Protein AF-A0A4P0Y3G9-F1 (afdb_monomer_lite)

Structure (mmCIF, N/CA/C/O backbone):
data_AF-A0A4P0Y3G9-F1
#
_entry.id   AF-A0A4P0Y3G9-F1
#
loop_
_atom_site.group_PDB
_atom_site.id
_atom_site.type_symbol
_atom_site.label_atom_id
_atom_site.label_alt_id
_atom_site.label_comp_id
_atom_site.label_asym_id
_atom_site.label_entity_id
_atom_site.label_seq_id
_atom_site.pdbx_PDB_ins_code
_atom_site.Cartn_x
_atom_site.Cartn_y
_atom_site.Cartn_z
_atom_site.occupancy
_atom_site.B_iso_or_equiv
_atom_site.auth_seq_id
_atom_site.auth_comp_id
_atom_site.auth_asym_id
_atom_site.auth_atom_id
_atom_site.pdbx_PDB_model_num
ATOM 1 N N . MET A 1 1 ? 17.362 -3.075 5.536 1.00 56.62 1 MET A N 1
ATOM 2 C CA . MET A 1 1 ? 17.631 -1.883 4.692 1.00 56.62 1 MET A CA 1
ATOM 3 C C . MET A 1 1 ? 18.344 -2.329 3.419 1.00 56.62 1 MET A C 1
ATOM 5 O O . MET A 1 1 ? 19.100 -3.281 3.488 1.00 56.62 1 MET A O 1
ATOM 9 N N . GLY A 1 2 ? 18.073 -1.721 2.262 1.00 65.56 2 GLY A N 1
ATOM 10 C CA . GLY A 1 2 ? 18.759 -2.038 0.994 1.00 65.56 2 GLY A CA 1
ATOM 11 C C . GLY A 1 2 ? 19.200 -0.749 0.300 1.00 65.56 2 GLY A C 1
ATOM 12 O O . GLY A 1 2 ? 18.741 0.311 0.727 1.00 65.56 2 GLY A O 1
ATOM 13 N N . PRO A 1 3 ? 20.057 -0.823 -0.731 1.00 71.56 3 PRO A N 1
ATOM 14 C CA . PRO A 1 3 ? 20.704 0.350 -1.312 1.00 71.56 3 PRO A CA 1
ATOM 15 C C . PRO A 1 3 ? 19.695 1.358 -1.874 1.00 71.56 3 PRO A C 1
ATOM 17 O O . PRO A 1 3 ? 18.554 1.007 -2.214 1.00 71.56 3 PRO A O 1
ATOM 20 N N . LEU A 1 4 ? 20.119 2.619 -1.976 1.00 66.94 4 LEU A N 1
ATOM 21 C CA . LEU A 1 4 ? 19.341 3.664 -2.638 1.00 66.94 4 LEU A CA 1
ATOM 22 C C . LEU A 1 4 ? 19.004 3.206 -4.071 1.00 66.94 4 LEU A C 1
ATOM 24 O O . LEU A 1 4 ? 19.840 2.597 -4.733 1.00 66.94 4 LEU A O 1
ATOM 28 N N . ARG A 1 5 ? 17.768 3.446 -4.532 1.00 74.25 5 ARG A N 1
ATOM 29 C CA . ARG A 1 5 ? 17.209 2.928 -5.807 1.00 74.25 5 ARG A CA 1
ATOM 30 C C . ARG A 1 5 ? 17.041 1.405 -5.924 1.00 74.25 5 ARG A C 1
ATOM 32 O O . ARG A 1 5 ? 16.777 0.913 -7.012 1.00 74.25 5 ARG A O 1
ATOM 39 N N . SER A 1 6 ? 17.038 0.654 -4.823 1.00 83.81 6 SER A N 1
ATOM 40 C CA . SER A 1 6 ? 16.678 -0.782 -4.847 1.00 83.81 6 SER A CA 1
ATOM 41 C C . SER A 1 6 ? 15.202 -1.092 -5.178 1.00 83.81 6 SER A C 1
ATOM 43 O O . SER A 1 6 ? 14.790 -2.240 -5.065 1.00 83.81 6 SER A O 1
ATOM 45 N N . GLY A 1 7 ? 14.384 -0.097 -5.548 1.00 85.38 7 GLY A N 1
ATOM 46 C CA . GLY A 1 7 ? 12.974 -0.299 -5.915 1.00 85.38 7 GLY A CA 1
ATOM 47 C C . GLY A 1 7 ? 11.987 -0.345 -4.742 1.00 85.38 7 GLY A C 1
ATOM 48 O O . GLY A 1 7 ? 10.839 -0.731 -4.925 1.00 85.38 7 GLY A O 1
ATOM 49 N N . LYS A 1 8 ? 12.390 0.069 -3.533 1.00 88.19 8 LYS A N 1
ATOM 50 C CA . LYS A 1 8 ? 11.516 0.065 -2.338 1.00 88.19 8 LYS A CA 1
ATOM 51 C C . LYS A 1 8 ? 10.275 0.929 -2.512 1.00 88.19 8 LYS A C 1
ATOM 53 O O . LYS A 1 8 ? 9.176 0.482 -2.215 1.00 88.19 8 LYS A O 1
ATOM 58 N N . SER A 1 9 ? 10.456 2.138 -3.036 1.00 87.38 9 SER A N 1
ATOM 59 C CA . SER A 1 9 ? 9.347 3.053 -3.303 1.00 87.38 9 SER A CA 1
ATOM 60 C C . SER A 1 9 ? 8.386 2.464 -4.335 1.00 87.38 9 SER A C 1
ATOM 62 O O . SER A 1 9 ? 7.179 2.560 -4.163 1.00 87.38 9 SER A O 1
ATOM 64 N N . THR A 1 10 ? 8.908 1.770 -5.352 1.00 90.62 10 THR A N 1
ATOM 65 C CA . THR A 1 1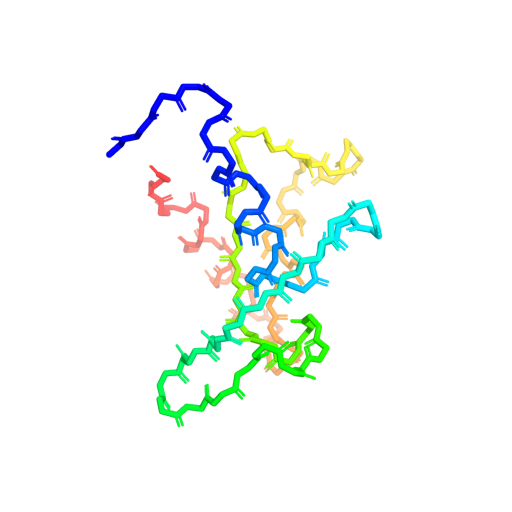0 ? 8.099 1.043 -6.341 1.00 90.62 10 THR A CA 1
ATOM 66 C C . THR A 1 10 ? 7.311 -0.099 -5.699 1.00 90.62 10 THR A C 1
ATOM 68 O O . THR A 1 10 ? 6.129 -0.262 -5.987 1.00 90.62 10 THR A O 1
ATOM 71 N N . LEU A 1 11 ? 7.932 -0.864 -4.793 1.00 90.94 11 LEU A N 1
ATOM 72 C CA . LEU A 1 11 ? 7.256 -1.928 -4.049 1.00 90.94 11 LEU A CA 1
ATOM 73 C C . LEU A 1 11 ? 6.140 -1.366 -3.160 1.00 90.94 11 LEU A C 1
ATOM 75 O O . LEU A 1 11 ? 5.025 -1.875 -3.187 1.00 90.94 11 LEU A O 1
ATOM 79 N N . PHE A 1 12 ? 6.414 -0.296 -2.414 1.00 91.44 12 PHE A N 1
ATOM 80 C CA . PHE A 1 12 ? 5.416 0.360 -1.572 1.00 91.44 12 PHE A CA 1
ATOM 81 C C . PHE A 1 12 ? 4.262 0.936 -2.387 1.00 91.44 12 PHE A C 1
ATOM 83 O O . PHE A 1 12 ? 3.110 0.702 -2.031 1.00 91.44 12 PHE A O 1
ATOM 90 N N . ALA A 1 13 ? 4.551 1.593 -3.514 1.00 90.44 13 ALA A N 1
ATOM 91 C CA . ALA A 1 13 ? 3.535 2.067 -4.446 1.00 90.44 13 ALA A CA 1
ATOM 92 C C . ALA A 1 13 ? 2.655 0.916 -4.961 1.00 90.44 13 ALA A C 1
ATOM 94 O O . ALA A 1 13 ? 1.432 1.039 -4.979 1.00 90.44 13 ALA A O 1
ATOM 95 N N . TRP A 1 14 ? 3.245 -0.234 -5.306 1.00 93.50 14 TRP A N 1
ATOM 96 C CA . TRP A 1 14 ? 2.473 -1.425 -5.668 1.00 93.50 14 TRP A CA 1
ATOM 97 C C . TRP A 1 14 ? 1.594 -1.930 -4.525 1.00 93.50 14 TRP A C 1
ATOM 99 O O . TRP A 1 14 ? 0.420 -2.223 -4.758 1.00 93.50 14 TRP A O 1
ATOM 109 N N . MET A 1 15 ? 2.118 -1.989 -3.297 1.00 92.62 15 MET A N 1
ATOM 110 C CA . MET A 1 15 ? 1.367 -2.469 -2.136 1.00 92.62 15 MET A CA 1
ATOM 111 C C . MET A 1 15 ? 0.101 -1.641 -1.893 1.00 92.62 15 MET A C 1
ATOM 113 O O . MET A 1 15 ? -0.975 -2.211 -1.709 1.00 92.62 15 MET A O 1
ATOM 117 N N . ILE A 1 16 ? 0.191 -0.312 -1.993 1.00 92.19 16 ILE A N 1
ATOM 118 C CA . ILE A 1 16 ? -0.965 0.585 -1.819 1.00 92.19 16 ILE A CA 1
ATOM 119 C C . ILE A 1 16 ? -1.824 0.751 -3.074 1.00 92.19 16 ILE A C 1
ATOM 121 O O . ILE A 1 16 ? -2.781 1.504 -3.030 1.00 92.19 16 ILE A O 1
ATOM 125 N N . GLY A 1 17 ? -1.525 0.073 -4.185 1.00 91.00 17 GLY A N 1
ATOM 126 C CA . GLY A 1 17 ? -2.324 0.187 -5.413 1.00 91.00 17 GLY A CA 1
ATOM 127 C C . GLY A 1 17 ? -2.082 1.471 -6.215 1.00 91.00 17 GLY A C 1
ATOM 128 O O . GLY A 1 17 ? -2.910 1.841 -7.039 1.00 91.00 17 GLY A O 1
ATOM 129 N N . ALA A 1 18 ? -0.942 2.134 -6.011 1.00 90.62 18 ALA A N 1
ATOM 130 C CA . ALA A 1 18 ? -0.530 3.363 -6.695 1.00 90.62 18 ALA A CA 1
ATOM 131 C C . ALA A 1 18 ? 0.686 3.146 -7.622 1.00 90.62 18 ALA A C 1
ATOM 133 O O . ALA A 1 18 ? 1.521 4.035 -7.793 1.00 90.62 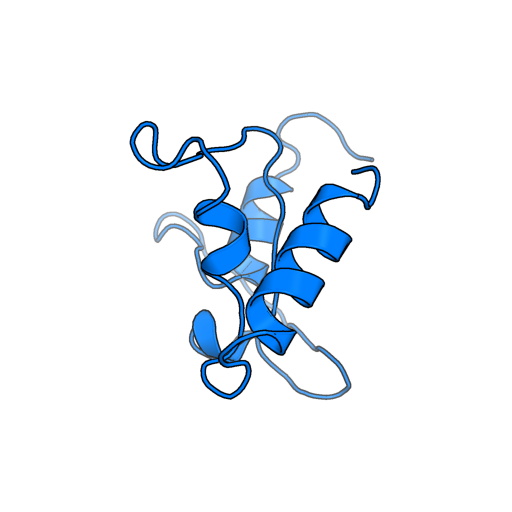18 ALA A O 1
ATOM 134 N N . LEU A 1 19 ? 0.840 1.943 -8.185 1.00 91.94 19 LEU A N 1
ATOM 135 C CA . LEU A 1 19 ? 1.943 1.633 -9.097 1.00 91.94 19 LEU A CA 1
ATOM 136 C C . LEU A 1 19 ? 1.793 2.416 -10.414 1.00 91.94 19 LEU A C 1
ATOM 138 O O . LEU A 1 19 ? 0.744 2.332 -11.050 1.00 91.94 19 LEU A O 1
ATOM 142 N N . SER A 1 20 ? 2.840 3.130 -10.846 1.00 91.31 20 SER A N 1
ATOM 143 C CA . SER A 1 20 ? 2.851 3.775 -12.173 1.00 91.31 20 SER A CA 1
ATOM 144 C C . SER A 1 20 ? 2.678 2.736 -13.289 1.00 91.31 20 SER A C 1
ATOM 146 O O . SER A 1 20 ? 3.212 1.628 -13.194 1.00 91.31 20 SER A O 1
ATOM 148 N N . GLY A 1 21 ? 1.994 3.118 -14.373 1.00 90.44 21 GLY A N 1
ATOM 149 C CA . GLY A 1 21 ? 1.805 2.287 -15.568 1.00 90.44 21 GLY A CA 1
ATOM 150 C C . GLY A 1 21 ? 3.107 1.882 -16.273 1.00 90.44 21 GLY A C 1
ATOM 151 O O . GLY A 1 21 ? 3.108 0.925 -17.045 1.00 90.44 21 GLY A O 1
ATOM 152 N N . ASP A 1 22 ? 4.222 2.547 -15.961 1.00 93.88 22 ASP A N 1
ATOM 153 C CA . ASP A 1 22 ? 5.561 2.179 -16.442 1.00 93.88 22 ASP A CA 1
ATOM 154 C C . ASP A 1 22 ? 6.068 0.856 -15.843 1.00 93.88 22 ASP A C 1
ATOM 156 O O . ASP A 1 22 ? 7.022 0.256 -16.344 1.00 93.88 22 ASP A O 1
ATOM 160 N N . PHE A 1 23 ? 5.443 0.385 -14.760 1.00 92.19 23 PHE A N 1
ATOM 161 C CA . PHE A 1 23 ? 5.834 -0.828 -14.056 1.00 92.19 23 PHE A CA 1
ATOM 162 C C . PHE A 1 23 ? 4.790 -1.931 -14.202 1.00 92.19 23 PHE A C 1
ATOM 164 O O . PHE A 1 23 ? 3.582 -1.710 -14.239 1.00 92.19 23 PHE A O 1
ATOM 171 N N . ARG A 1 24 ? 5.276 -3.173 -14.208 1.00 92.75 24 ARG A N 1
ATOM 172 C CA . ARG A 1 24 ? 4.446 -4.373 -14.099 1.00 92.75 24 ARG A CA 1
ATOM 173 C C . ARG A 1 24 ? 4.822 -5.109 -12.827 1.00 92.75 24 ARG A C 1
ATOM 175 O O . ARG A 1 24 ? 5.983 -5.463 -12.645 1.00 92.75 24 ARG A O 1
ATOM 182 N N . ALA A 1 25 ? 3.835 -5.369 -11.981 1.00 92.19 25 ALA A N 1
ATOM 183 C CA . ALA A 1 25 ? 4.007 -6.197 -10.799 1.00 92.19 25 ALA A CA 1
ATOM 184 C C . ALA A 1 25 ? 3.435 -7.599 -11.030 1.00 92.19 25 ALA A C 1
ATOM 186 O O . ALA A 1 25 ? 2.467 -7.784 -11.768 1.00 92.19 25 ALA A O 1
ATOM 187 N N . ARG A 1 26 ? 4.057 -8.593 -10.398 1.00 93.56 26 ARG A N 1
ATOM 188 C CA . ARG A 1 26 ? 3.600 -9.984 -10.351 1.00 93.56 26 ARG A CA 1
ATOM 189 C C . ARG A 1 26 ? 3.824 -10.515 -8.943 1.00 93.56 26 ARG A C 1
ATOM 191 O O . ARG A 1 26 ? 4.806 -10.143 -8.306 1.00 93.56 26 ARG A O 1
ATOM 198 N N . GLY A 1 27 ? 2.940 -11.399 -8.503 1.00 93.50 27 GLY A N 1
ATOM 199 C CA . GLY A 1 27 ? 2.935 -11.938 -7.148 1.00 93.50 27 GLY A CA 1
ATOM 200 C C . GLY A 1 27 ? 1.607 -11.658 -6.463 1.00 93.50 27 GLY A C 1
ATOM 201 O O . GLY A 1 27 ? 0.627 -11.303 -7.115 1.00 93.50 27 GLY A O 1
ATOM 202 N N . GLU A 1 28 ? 1.591 -11.833 -5.150 1.00 96.38 28 GLU A N 1
ATOM 203 C CA . GLU A 1 28 ? 0.385 -11.726 -4.340 1.00 96.38 28 GLU A CA 1
ATOM 204 C C . GLU A 1 28 ? 0.661 -10.858 -3.119 1.00 96.38 28 GLU A C 1
ATOM 206 O O . GLU A 1 28 ? 1.771 -10.866 -2.581 1.00 96.38 28 GLU A O 1
ATOM 211 N N . LEU A 1 29 ? -0.353 -10.117 -2.680 1.00 95.00 29 LEU A N 1
ATOM 212 C CA . LEU A 1 29 ? -0.298 -9.340 -1.451 1.00 95.00 29 LEU A CA 1
ATOM 213 C C . LEU A 1 29 ? -1.414 -9.813 -0.534 1.00 95.00 29 LEU A C 1
ATOM 215 O O . LEU A 1 29 ? -2.589 -9.741 -0.890 1.00 95.00 29 LEU A O 1
ATOM 219 N N . TRP A 1 30 ? -1.033 -10.275 0.651 1.00 95.75 30 TRP A N 1
ATOM 220 C CA . TRP A 1 30 ? -1.948 -10.802 1.651 1.00 95.75 30 TRP A CA 1
ATOM 221 C C . TRP A 1 30 ? -1.853 -9.974 2.930 1.00 95.75 30 TRP A C 1
ATOM 223 O O . TRP A 1 30 ? -0.758 -9.698 3.418 1.00 95.75 30 TRP A O 1
ATOM 233 N N . LEU A 1 31 ? -3.006 -9.597 3.480 1.00 92.50 31 LEU A N 1
ATOM 234 C CA . LEU A 1 31 ? -3.136 -8.919 4.766 1.00 92.50 31 LEU A CA 1
ATOM 235 C C . LEU A 1 31 ? -4.210 -9.642 5.579 1.00 92.50 31 LEU A C 1
ATOM 237 O O . LEU A 1 31 ? -5.358 -9.692 5.149 1.00 92.50 31 LEU A O 1
ATOM 241 N N . ASN A 1 32 ? -3.850 -10.198 6.739 1.00 91.25 32 ASN A N 1
ATOM 242 C CA . ASN A 1 32 ? -4.764 -10.965 7.599 1.00 91.25 32 ASN A CA 1
ATOM 243 C C . ASN A 1 32 ? -5.547 -12.040 6.820 1.00 91.25 32 ASN A C 1
ATOM 245 O O . ASN A 1 32 ? -6.774 -12.019 6.801 1.00 91.25 32 ASN A O 1
ATOM 249 N N . GLU A 1 33 ? -4.829 -12.914 6.105 1.00 94.56 33 GLU A N 1
ATOM 250 C CA . GLU A 1 33 ? -5.400 -13.999 5.277 1.00 94.56 33 GLU A CA 1
ATOM 251 C C . GLU A 1 33 ? -6.312 -13.534 4.129 1.00 94.56 33 GLU A C 1
ATOM 253 O O . GLU A 1 33 ? -6.891 -14.343 3.408 1.00 94.56 33 GLU A O 1
ATOM 258 N N . ARG A 1 34 ? -6.396 -12.224 3.885 1.00 94.06 34 ARG A N 1
ATOM 259 C CA . ARG A 1 34 ? -7.123 -11.651 2.761 1.00 94.06 34 ARG A CA 1
ATOM 260 C C . ARG A 1 34 ? -6.152 -11.200 1.685 1.00 94.06 34 ARG A C 1
ATOM 262 O O . ARG A 1 34 ? -5.322 -10.319 1.909 1.00 94.06 34 ARG A O 1
ATOM 269 N N . ARG A 1 35 ? -6.319 -11.744 0.484 1.00 95.12 35 ARG A N 1
ATOM 270 C CA . ARG A 1 35 ? -5.631 -11.251 -0.708 1.00 95.12 35 ARG A CA 1
ATOM 271 C C . ARG A 1 35 ? -6.143 -9.854 -1.084 1.00 95.12 35 ARG A C 1
ATOM 273 O O . ARG A 1 35 ? -7.353 -9.654 -1.205 1.00 95.12 35 ARG A O 1
ATOM 280 N N . CYS A 1 36 ? -5.239 -8.890 -1.255 1.00 95.00 36 CYS A N 1
ATOM 281 C CA . CYS A 1 36 ? -5.577 -7.485 -1.498 1.00 95.00 36 CYS A CA 1
ATOM 282 C C . CYS A 1 36 ? -4.870 -6.836 -2.699 1.00 95.00 36 CYS A C 1
ATOM 284 O O . CYS A 1 36 ? -5.230 -5.717 -3.061 1.00 95.00 36 CYS A O 1
ATOM 286 N N . ASP A 1 37 ? -3.947 -7.522 -3.384 1.00 93.56 37 ASP A N 1
ATOM 287 C CA . ASP A 1 37 ? -3.288 -7.006 -4.601 1.00 93.56 37 ASP A CA 1
ATOM 288 C C . ASP A 1 37 ? -4.261 -6.714 -5.754 1.00 93.56 37 ASP A C 1
ATOM 290 O O . ASP A 1 37 ? -3.957 -5.886 -6.613 1.00 93.56 37 ASP A O 1
ATOM 294 N N . THR A 1 38 ? -5.436 -7.347 -5.754 1.00 92.50 38 THR A N 1
ATOM 295 C CA . THR A 1 38 ? -6.496 -7.170 -6.758 1.00 92.50 38 THR A CA 1
ATOM 296 C C . THR A 1 38 ? -7.536 -6.117 -6.373 1.00 92.50 38 THR A C 1
ATOM 298 O O . THR A 1 38 ? -8.394 -5.775 -7.184 1.00 92.50 38 THR A O 1
ATOM 301 N N . LEU A 1 39 ? -7.487 -5.602 -5.141 1.00 93.12 39 LEU A N 1
ATOM 302 C CA . LEU A 1 39 ? -8.453 -4.629 -4.640 1.00 93.12 39 LEU A CA 1
ATOM 303 C C . LEU A 1 39 ? -8.059 -3.201 -5.048 1.00 93.12 39 LEU A C 1
ATOM 305 O O . LEU A 1 39 ? -6.859 -2.907 -5.164 1.00 93.12 39 LEU A O 1
ATOM 309 N N . PRO A 1 40 ? -9.042 -2.293 -5.208 1.00 90.69 40 PRO A N 1
ATOM 310 C CA . PRO A 1 40 ? -8.755 -0.871 -5.340 1.00 90.69 40 PRO A CA 1
ATOM 311 C C . PRO A 1 40 ? -8.112 -0.338 -4.051 1.00 90.69 40 PRO A C 1
ATOM 313 O O . PRO A 1 40 ? -8.315 -0.895 -2.966 1.00 90.69 40 PRO A O 1
ATOM 316 N N . THR A 1 41 ? -7.307 0.714 -4.181 1.00 90.81 41 THR A N 1
ATOM 317 C CA . THR A 1 41 ? -6.447 1.292 -3.133 1.00 90.81 41 THR A CA 1
ATOM 318 C C . THR A 1 41 ? -7.157 1.472 -1.788 1.00 90.81 41 THR A C 1
ATOM 320 O O . THR A 1 41 ? -6.680 0.989 -0.759 1.00 90.81 41 THR A O 1
ATOM 323 N N . GLU A 1 42 ? -8.341 2.078 -1.787 1.00 88.19 42 GLU A N 1
ATOM 324 C CA . GLU A 1 42 ? -9.160 2.363 -0.605 1.00 88.19 42 GLU A CA 1
ATOM 325 C C . GLU A 1 42 ? -9.624 1.101 0.144 1.00 88.19 42 GLU A C 1
ATOM 327 O O . GLU A 1 42 ? -9.823 1.119 1.361 1.00 88.19 42 GLU A O 1
ATOM 332 N N . HIS A 1 43 ? -9.736 -0.031 -0.555 1.00 90.12 43 HIS A N 1
ATOM 333 C CA . HIS A 1 43 ? -10.144 -1.312 0.022 1.00 90.12 43 HIS A CA 1
ATOM 334 C C . HIS A 1 43 ? -8.970 -2.164 0.504 1.00 90.12 43 HIS A C 1
ATOM 336 O O . HIS A 1 43 ? -9.196 -3.172 1.180 1.00 90.12 43 HIS A O 1
ATOM 342 N N . ARG A 1 44 ? -7.725 -1.761 0.217 1.00 92.88 44 ARG A N 1
ATOM 343 C CA . ARG A 1 44 ? -6.528 -2.459 0.711 1.00 92.88 44 ARG A CA 1
ATOM 344 C C . ARG A 1 44 ? -6.288 -2.231 2.197 1.00 92.88 44 ARG A C 1
ATOM 346 O O . ARG A 1 44 ? -5.675 -3.082 2.828 1.00 92.88 44 ARG A O 1
ATOM 353 N N . ARG A 1 45 ? -6.806 -1.127 2.758 1.00 88.06 45 ARG A N 1
ATOM 354 C CA . ARG A 1 45 ? -6.676 -0.762 4.185 1.00 88.06 45 ARG A CA 1
ATOM 355 C C . ARG A 1 45 ? -5.212 -0.659 4.644 1.00 88.06 45 ARG A C 1
ATOM 357 O O . ARG A 1 45 ? -4.896 -0.978 5.785 1.00 88.06 45 ARG A O 1
ATOM 364 N N . ILE A 1 46 ? -4.333 -0.201 3.753 1.00 88.44 46 ILE A N 1
ATOM 365 C CA . ILE A 1 46 ? -2.909 0.031 4.020 1.00 88.44 46 ILE A CA 1
ATOM 366 C C . ILE A 1 46 ? -2.671 1.542 4.038 1.00 88.44 46 ILE A C 1
ATOM 368 O O . ILE A 1 46 ? -2.942 2.217 3.047 1.00 88.44 46 ILE A O 1
ATOM 372 N N . GLY A 1 47 ? -2.153 2.063 5.151 1.00 85.50 47 GLY A N 1
ATOM 373 C CA . GLY A 1 47 ? -1.609 3.419 5.237 1.00 85.50 47 GLY A CA 1
ATOM 374 C C . GLY A 1 47 ? -0.087 3.383 5.110 1.00 85.50 47 GLY A C 1
ATOM 375 O O . GLY A 1 47 ? 0.554 2.531 5.721 1.00 85.50 47 GLY A O 1
ATOM 376 N N . ILE A 1 48 ? 0.493 4.288 4.320 1.00 81.25 48 ILE A N 1
ATOM 377 C CA . ILE A 1 48 ? 1.948 4.460 4.211 1.00 81.25 48 ILE A CA 1
ATOM 378 C C . ILE A 1 48 ? 2.305 5.895 4.579 1.00 81.25 48 ILE A C 1
ATOM 380 O O . ILE A 1 48 ? 1.721 6.839 4.051 1.00 81.25 48 ILE A O 1
ATOM 384 N N . LEU A 1 49 ? 3.298 6.037 5.455 1.00 78.81 49 LEU A N 1
ATOM 385 C CA . LEU A 1 49 ? 3.961 7.304 5.723 1.00 78.81 49 LEU A CA 1
ATOM 386 C C . LEU A 1 49 ? 5.141 7.445 4.752 1.00 78.81 49 LEU A C 1
ATOM 388 O O . LEU A 1 49 ? 6.053 6.615 4.751 1.00 78.81 49 LEU A O 1
ATOM 392 N N . PHE A 1 50 ? 5.100 8.458 3.888 1.00 68.62 50 PHE A N 1
ATOM 393 C CA . PHE A 1 50 ? 6.215 8.773 2.995 1.00 68.62 50 PHE A CA 1
ATOM 394 C C . PHE A 1 50 ? 7.290 9.572 3.735 1.00 68.62 50 PHE A C 1
ATOM 396 O O . PHE A 1 50 ? 6.992 10.291 4.684 1.00 68.62 50 PHE A O 1
ATOM 403 N N . GLN A 1 51 ? 8.543 9.427 3.291 1.00 69.19 51 GLN A N 1
ATOM 404 C CA . GLN A 1 51 ? 9.687 10.134 3.882 1.00 69.19 51 GLN A CA 1
ATOM 405 C C . GLN A 1 51 ? 9.555 11.654 3.745 1.00 69.19 51 GLN A C 1
ATOM 407 O O . GLN A 1 51 ? 9.933 12.372 4.665 1.00 69.19 51 GLN A O 1
ATOM 412 N N . ASP A 1 52 ? 8.966 12.115 2.640 1.00 62.00 52 ASP A N 1
ATOM 413 C CA . ASP A 1 52 ? 8.613 13.514 2.447 1.00 62.00 52 ASP A CA 1
ATOM 414 C C . ASP A 1 52 ? 7.124 13.701 2.763 1.00 62.00 52 ASP A C 1
ATOM 416 O O . ASP A 1 52 ? 6.268 13.114 2.084 1.00 62.00 52 ASP A O 1
ATOM 420 N N . PRO A 1 53 ? 6.778 14.496 3.788 1.00 55.34 53 PRO A N 1
ATOM 421 C CA . PRO A 1 53 ? 5.396 14.798 4.090 1.00 55.34 53 PRO A CA 1
ATOM 422 C C . PRO A 1 53 ? 4.868 15.745 3.010 1.00 55.34 53 PRO A C 1
ATOM 424 O O . PRO A 1 53 ? 5.043 16.958 3.079 1.00 55.34 53 PRO A O 1
ATOM 427 N N . LEU A 1 54 ? 4.187 15.188 2.008 1.00 56.19 54 LEU A N 1
ATOM 428 C CA . LEU A 1 54 ? 3.307 15.943 1.114 1.00 56.19 54 LEU A CA 1
ATOM 429 C C . LEU A 1 54 ? 2.052 16.332 1.904 1.00 56.19 54 LEU A C 1
ATOM 431 O O . LEU A 1 54 ? 0.953 15.822 1.683 1.00 56.19 54 LEU A O 1
ATOM 435 N N . LEU A 1 55 ? 2.232 17.194 2.903 1.00 58.44 55 LEU A N 1
ATOM 436 C CA . LEU A 1 55 ? 1.121 17.906 3.506 1.00 58.44 55 LEU A CA 1
ATOM 437 C C . LEU A 1 55 ? 0.571 18.798 2.395 1.00 58.44 55 LEU A C 1
ATOM 439 O O . LEU A 1 55 ? 1.331 19.475 1.710 1.00 58.44 55 LEU A O 1
ATOM 443 N N . PHE A 1 56 ? -0.743 18.799 2.187 1.00 55.50 56 PHE A N 1
ATOM 444 C CA . PHE A 1 56 ? -1.340 19.863 1.391 1.00 55.50 56 PHE A CA 1
ATOM 445 C C . PHE A 1 56 ? -0.922 21.179 2.055 1.00 55.50 56 PHE A C 1
ATOM 447 O O . PHE A 1 56 ? -1.295 21.406 3.208 1.00 55.50 56 PHE A O 1
ATOM 454 N N . ASP A 1 57 ? -0.147 22.020 1.366 1.00 53.41 57 ASP A N 1
ATOM 455 C CA . ASP A 1 57 ? 0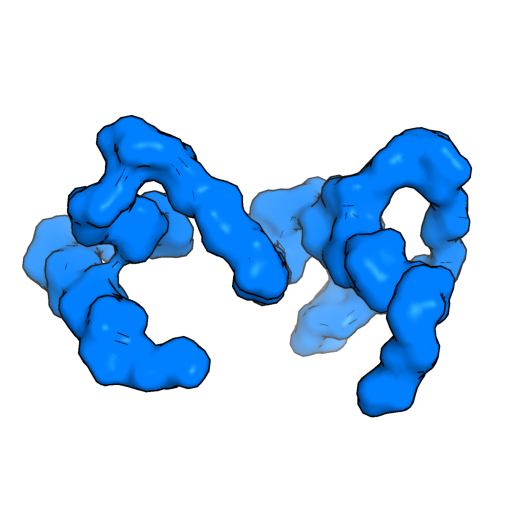.443 23.244 1.939 1.00 53.41 57 ASP A CA 1
ATOM 456 C C . ASP A 1 57 ? -0.616 24.159 2.588 1.00 53.41 57 ASP A C 1
ATOM 458 O O . ASP A 1 57 ? -0.340 24.910 3.520 1.00 53.41 57 ASP A O 1
ATOM 462 N N . HIS A 1 58 ? -1.875 24.044 2.154 1.00 54.09 58 HIS A N 1
ATOM 463 C CA . HIS A 1 58 ? -3.023 24.794 2.671 1.00 54.09 58 HIS A CA 1
ATOM 464 C C . HIS A 1 58 ? -3.727 24.152 3.890 1.00 54.09 58 HIS A C 1
ATOM 466 O O . HIS A 1 58 ? -4.677 24.725 4.423 1.00 54.09 58 HIS A O 1
ATOM 472 N N . LEU A 1 59 ? -3.308 22.961 4.335 1.00 49.84 59 LEU A N 1
ATOM 473 C CA . LEU A 1 59 ? -3.891 22.201 5.456 1.00 49.84 59 LEU A CA 1
ATOM 474 C C . LEU A 1 59 ? -2.917 22.012 6.635 1.00 49.84 59 LEU A C 1
ATOM 476 O O . LEU A 1 59 ? -3.200 21.220 7.536 1.00 49.84 59 LEU A O 1
ATOM 480 N N . ALA A 1 60 ? -1.811 22.763 6.663 1.00 49.75 60 ALA A N 1
ATOM 481 C CA . ALA A 1 60 ? -0.683 22.640 7.598 1.00 49.75 60 ALA A CA 1
ATOM 482 C C . ALA A 1 60 ? -0.988 22.884 9.100 1.00 49.75 60 ALA A C 1
ATOM 484 O O . ALA A 1 60 ? -0.079 23.023 9.910 1.00 49.75 60 ALA A O 1
ATOM 485 N N . SER A 1 61 ? -2.253 22.918 9.517 1.00 49.94 61 SER A N 1
ATOM 486 C CA . SER A 1 61 ? -2.670 23.076 10.915 1.00 49.94 61 SER A CA 1
ATOM 487 C C . SER A 1 61 ? -3.786 22.084 11.251 1.00 49.94 61 SER A C 1
ATOM 489 O O . SER A 1 61 ? -4.938 22.290 10.882 1.00 49.94 61 SER A O 1
ATOM 491 N N . GLY A 1 62 ? -3.440 20.968 11.911 1.00 49.75 62 GLY A N 1
ATOM 492 C CA . GLY A 1 62 ? -4.354 20.011 12.572 1.00 49.75 62 GLY A CA 1
ATOM 493 C C . GLY A 1 62 ? -5.365 19.243 11.700 1.00 49.75 62 GLY A C 1
ATOM 494 O O . GLY A 1 62 ? -5.845 18.184 12.096 1.00 49.75 62 GLY A O 1
ATOM 495 N N . LYS A 1 63 ? -5.682 19.719 10.492 1.00 49.44 63 LYS A N 1
ATOM 496 C CA . LYS A 1 63 ? -6.725 19.151 9.629 1.00 49.44 63 LYS A CA 1
ATOM 497 C C . LYS A 1 63 ? -6.308 17.854 8.948 1.00 49.44 63 LYS A C 1
ATOM 499 O O . LYS A 1 63 ? -7.170 17.025 8.675 1.00 49.44 63 LYS A O 1
ATOM 504 N N . ILE A 1 64 ? -5.015 17.642 8.717 1.00 54.62 64 ILE A N 1
ATOM 505 C CA . ILE A 1 64 ? -4.518 16.454 8.005 1.00 54.62 64 ILE A CA 1
ATOM 506 C C . ILE A 1 64 ? -4.762 15.178 8.821 1.00 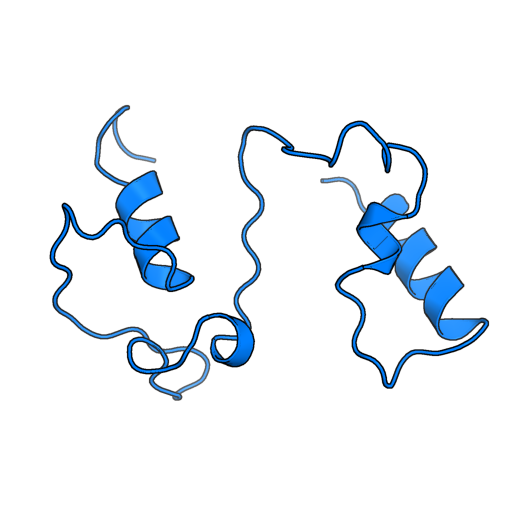54.62 64 ILE A C 1
ATOM 508 O O . ILE A 1 64 ? -5.224 14.183 8.272 1.00 54.62 64 ILE A O 1
ATOM 512 N N . TYR A 1 65 ? -4.603 15.240 10.143 1.00 54.00 65 TYR A N 1
ATOM 513 C CA . TYR A 1 65 ? -4.913 14.125 11.046 1.00 54.00 65 TYR A CA 1
ATOM 514 C C . TYR A 1 65 ? -6.414 13.874 11.207 1.00 54.00 65 TYR A C 1
ATOM 516 O O . TYR A 1 65 ? -6.832 12.764 11.523 1.00 54.00 65 TYR A O 1
ATOM 524 N N . SER A 1 66 ? -7.248 14.879 10.927 1.00 53.25 66 SER A N 1
ATOM 525 C CA . SER A 1 66 ? -8.697 14.691 10.900 1.00 53.25 66 SER A CA 1
ATOM 526 C C . SER A 1 66 ? -9.186 13.975 9.638 1.00 53.25 66 SER A C 1
ATOM 528 O O . SER A 1 66 ? -10.335 13.551 9.617 1.00 53.25 66 SER A O 1
ATOM 530 N N . TRP A 1 67 ? -8.365 13.840 8.589 1.00 53.91 67 TRP A N 1
ATOM 531 C CA . TRP A 1 67 ? -8.790 13.367 7.266 1.00 53.91 67 TRP A CA 1
ATOM 532 C C . TRP A 1 67 ? -8.855 11.833 7.092 1.00 53.91 67 TRP A C 1
ATOM 534 O O . TRP A 1 67 ? -9.791 11.378 6.439 1.00 53.91 67 TRP A O 1
ATOM 544 N N . PRO A 1 68 ? -7.977 10.997 7.692 1.00 63.19 68 PRO A N 1
ATOM 545 C CA . PRO A 1 68 ? -8.067 9.543 7.525 1.00 63.19 68 PRO A CA 1
ATOM 546 C C . PRO A 1 68 ? -9.038 8.849 8.498 1.00 63.19 68 PRO A C 1
ATOM 548 O O . PRO A 1 68 ? -9.145 7.623 8.477 1.00 63.19 68 PRO A O 1
ATOM 551 N N . LEU A 1 69 ? -9.743 9.586 9.366 1.00 65.62 69 LEU A N 1
ATOM 552 C CA . LEU A 1 69 ? -10.643 8.963 10.337 1.00 65.62 69 LEU A CA 1
ATOM 553 C C . LEU A 1 69 ? -11.929 8.458 9.662 1.00 65.62 69 LEU A C 1
ATOM 555 O O . LEU A 1 69 ? -12.581 9.234 8.951 1.00 65.62 69 LEU A O 1
ATOM 559 N N . PRO A 1 70 ? -12.334 7.198 9.914 1.00 63.94 70 PRO A N 1
ATOM 560 C CA . PRO A 1 70 ? -13.532 6.623 9.315 1.00 63.94 70 PRO A CA 1
ATOM 561 C C . PRO A 1 70 ? -14.785 7.444 9.667 1.00 63.94 70 PRO A C 1
ATOM 563 O O . PRO A 1 70 ? -14.879 8.048 10.736 1.00 63.94 70 PRO A O 1
ATOM 566 N N . GLU A 1 71 ? -15.761 7.484 8.754 1.00 65.44 71 GLU A N 1
ATOM 567 C CA . GLU A 1 71 ? -16.964 8.336 8.865 1.00 65.44 71 GLU A CA 1
ATOM 568 C C . GLU A 1 71 ? -17.831 8.061 10.106 1.00 65.44 71 GLU A C 1
ATOM 570 O O . GLU A 1 71 ? -18.656 8.893 10.502 1.00 65.44 71 GLU A O 1
ATOM 575 N N . ASN A 1 72 ? -17.652 6.890 10.720 1.00 70.88 72 ASN A N 1
ATOM 576 C CA . ASN A 1 72 ? -18.331 6.487 11.946 1.00 70.88 72 ASN A CA 1
ATOM 577 C C . ASN A 1 72 ? -17.767 7.168 13.208 1.00 70.88 72 ASN A C 1
ATOM 579 O O . ASN A 1 72 ? -18.426 7.132 14.244 1.00 70.88 72 ASN A O 1
ATOM 583 N N . VAL A 1 73 ? -16.601 7.823 13.137 1.00 71.50 73 VAL A N 1
ATOM 584 C CA . VAL A 1 73 ? -16.013 8.583 14.250 1.00 71.50 73 VAL A CA 1
ATOM 585 C C . VAL A 1 73 ? -16.387 10.062 14.110 1.00 71.50 73 VAL A C 1
ATOM 587 O O . VAL A 1 73 ? -15.855 10.792 13.265 1.00 71.50 73 VAL A O 1
ATOM 590 N N . ARG A 1 74 ? -17.332 10.507 14.948 1.00 72.62 74 ARG A N 1
ATOM 591 C CA . ARG A 1 74 ? -17.933 11.852 14.916 1.00 72.62 74 ARG A CA 1
ATOM 592 C C . ARG A 1 74 ? -17.810 12.564 16.264 1.00 72.62 74 ARG A C 1
ATOM 594 O O . ARG A 1 74 ? -17.655 11.926 17.300 1.00 72.62 74 ARG A O 1
ATOM 601 N N . GLY A 1 75 ? -17.931 13.892 16.238 1.00 75.44 75 GLY A N 1
ATOM 602 C CA 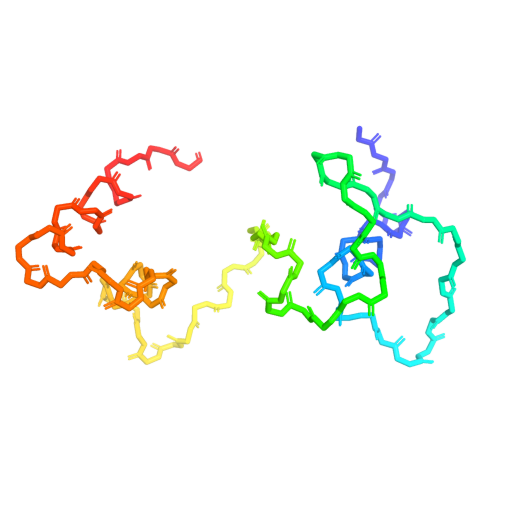. GLY A 1 75 ? -17.979 14.720 17.445 1.00 75.44 75 GLY A CA 1
ATOM 603 C C . GLY A 1 75 ? -16.699 14.637 18.278 1.00 75.44 75 GLY A C 1
ATOM 604 O O . GLY A 1 75 ? -15.599 14.650 17.729 1.00 75.44 75 GLY A O 1
ATOM 605 N N . GLU A 1 76 ? -16.849 14.545 19.598 1.00 73.00 76 GLU A N 1
ATOM 606 C CA . GLU A 1 76 ? -15.724 14.612 20.539 1.00 73.00 76 GLU A CA 1
ATOM 607 C C . GLU A 1 76 ? -14.742 13.445 20.384 1.00 73.00 76 GLU A C 1
ATOM 609 O O . GLU A 1 76 ? -13.535 13.657 20.407 1.00 73.00 76 GLU A O 1
ATOM 614 N N . ALA A 1 77 ? -15.240 12.248 20.058 1.00 74.50 77 ALA A N 1
ATOM 615 C CA . ALA A 1 77 ? -14.402 11.081 19.775 1.00 74.50 77 ALA A CA 1
ATOM 616 C C . ALA A 1 77 ? -13.445 11.304 18.589 1.00 74.50 77 ALA A C 1
ATOM 618 O O . ALA A 1 77 ? -12.349 10.749 18.555 1.00 74.50 77 ALA A O 1
ATOM 619 N N . ARG A 1 78 ? -13.835 12.146 17.619 1.00 75.06 78 ARG A N 1
ATOM 620 C CA . ARG A 1 78 ? -12.960 12.519 16.499 1.00 75.06 78 ARG A CA 1
ATOM 621 C C . ARG A 1 78 ? -11.830 13.432 16.960 1.00 75.06 78 ARG A C 1
ATOM 623 O O . ARG A 1 78 ? -10.711 13.261 16.495 1.00 75.06 78 ARG A O 1
ATOM 630 N N . LYS A 1 79 ? -12.109 14.384 17.855 1.00 70.75 79 LYS A N 1
ATOM 631 C CA . LYS A 1 79 ? -11.081 15.283 18.397 1.00 70.75 79 LYS A CA 1
ATOM 632 C C . LYS A 1 79 ? -10.060 14.510 19.222 1.00 70.75 79 LYS A C 1
ATOM 634 O O . LYS A 1 79 ? -8.874 14.656 18.966 1.00 70.75 79 LYS A O 1
ATOM 639 N N . THR A 1 80 ? -10.518 13.629 20.112 1.00 76.25 80 THR A N 1
ATOM 640 C CA . THR A 1 80 ? -9.630 12.805 20.943 1.00 76.25 80 THR A CA 1
ATOM 641 C C . THR A 1 80 ? -8.704 11.938 20.091 1.00 76.25 80 THR A C 1
ATOM 643 O O . THR A 1 80 ? -7.500 11.950 20.305 1.00 76.25 80 THR A O 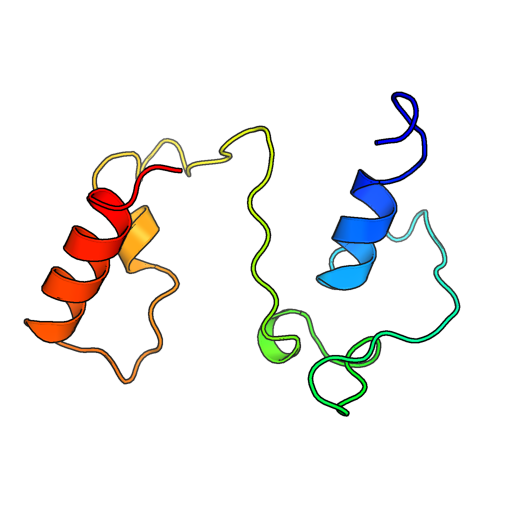1
ATOM 646 N N . ALA A 1 81 ? -9.226 11.272 19.056 1.00 71.19 81 ALA A N 1
ATOM 647 C CA . ALA A 1 81 ? -8.402 10.460 18.157 1.00 71.19 81 ALA A CA 1
ATOM 648 C C . ALA A 1 81 ? -7.357 11.287 17.378 1.00 71.19 81 ALA A C 1
ATOM 650 O O . ALA A 1 81 ? -6.262 10.801 17.096 1.00 71.19 81 ALA A O 1
ATOM 651 N N . VAL A 1 82 ? -7.682 12.537 17.023 1.00 72.44 82 VAL A N 1
ATOM 652 C CA . VAL A 1 82 ? -6.724 13.464 16.398 1.00 72.44 82 VAL A CA 1
ATOM 653 C C . VAL A 1 82 ? -5.647 13.892 17.395 1.00 72.44 82 VAL A C 1
ATOM 655 O O . VAL A 1 82 ? -4.473 13.904 17.040 1.00 72.44 82 VAL A O 1
ATOM 658 N N . GLU A 1 83 ? -6.025 14.230 18.627 1.00 73.56 83 GLU A N 1
ATOM 659 C CA . GLU A 1 83 ? -5.085 14.625 19.683 1.00 73.56 83 GLU A CA 1
ATOM 660 C C . GLU A 1 83 ? -4.139 13.483 20.068 1.00 73.56 83 GLU A C 1
ATOM 662 O O . GLU A 1 83 ? -2.938 13.706 20.186 1.00 73.56 83 GLU A O 1
ATOM 667 N N . GLU A 1 84 ? -4.640 12.251 20.175 1.00 73.50 84 GLU A N 1
ATOM 668 C CA . GLU A 1 84 ? -3.815 11.062 20.416 1.00 73.50 84 GLU A CA 1
ATOM 669 C C . GLU A 1 84 ? -2.808 10.826 19.284 1.00 73.50 84 GLU A C 1
ATOM 671 O O . GLU A 1 84 ? -1.635 10.560 19.545 1.00 73.50 84 GLU A O 1
ATOM 676 N N . ALA A 1 85 ? -3.231 10.985 18.027 1.00 70.44 85 ALA A N 1
ATOM 677 C CA . ALA A 1 85 ? -2.334 10.874 16.880 1.00 70.44 85 ALA A CA 1
ATOM 678 C C . ALA A 1 85 ? -1.271 11.990 16.844 1.00 70.44 85 ALA A C 1
ATOM 680 O O . ALA A 1 85 ? -0.161 11.749 16.381 1.00 70.44 85 ALA A O 1
ATOM 681 N N . LEU A 1 86 ? -1.595 13.192 17.337 1.00 67.38 86 LEU A N 1
ATOM 682 C CA . LEU A 1 86 ? -0.652 14.311 17.466 1.00 67.38 86 LEU A CA 1
ATOM 683 C C . LEU A 1 86 ? 0.326 14.138 18.639 1.00 67.38 86 LEU A C 1
ATOM 685 O O . LEU A 1 86 ? 1.437 14.661 18.582 1.00 67.38 86 LEU A O 1
ATOM 689 N N . ALA A 1 87 ? -0.089 13.446 19.702 1.00 71.81 87 ALA A N 1
ATOM 690 C CA . ALA A 1 87 ? 0.726 13.190 20.888 1.00 71.81 87 ALA A CA 1
ATOM 691 C C . ALA A 1 87 ? 1.641 11.963 20.741 1.00 71.81 87 ALA A C 1
ATOM 693 O O . ALA A 1 87 ? 2.622 11.838 21.478 1.00 71.81 87 ALA A O 1
ATOM 694 N N . ALA A 1 88 ? 1.337 11.056 19.809 1.00 60.91 88 ALA A N 1
ATOM 695 C CA . ALA A 1 88 ? 2.193 9.921 19.507 1.00 60.91 88 ALA A CA 1
ATOM 696 C C . ALA A 1 88 ? 3.503 10.401 18.842 1.00 60.91 88 ALA A C 1
ATOM 698 O O . ALA A 1 88 ? 3.451 11.081 17.815 1.00 60.91 88 ALA A O 1
ATOM 699 N N . PRO A 1 89 ? 4.686 10.062 19.388 1.00 48.19 89 PRO A N 1
ATOM 700 C CA . PRO A 1 89 ? 5.945 10.331 18.706 1.00 48.19 89 PRO A CA 1
ATOM 701 C C . PRO A 1 89 ? 6.020 9.489 17.422 1.00 48.19 89 PRO A C 1
ATOM 703 O O . PRO A 1 89 ? 5.734 8.290 17.453 1.00 48.19 89 PRO A O 1
ATOM 706 N N . GLY A 1 90 ? 6.357 10.144 16.307 1.00 48.03 90 GLY A N 1
ATOM 707 C CA . GLY A 1 90 ? 6.542 9.516 14.992 1.00 48.03 90 GLY A CA 1
ATOM 708 C C . GLY A 1 90 ? 7.808 8.677 14.878 1.00 48.03 90 GLY A C 1
ATOM 709 O O . GLY A 1 90 ? 8.780 8.959 15.615 1.00 48.03 90 GLY A O 1
#

Secondary structure (DSSP, 8-state):
---TTSSHHHHHHHHTT---TT----S--EETTEE-TTS-HHHH------SS----GGGTTTHHHHSSS-TT--THHHHHHHHHHHHS--

Sequence (90 aa):
MGPLRSGKSTLFAWMIGALSGDFRARGELWLNERRCDTLPTEHRRIGILFQDPLLFDHLASGKIYSWPLPENVRGEARKTAVEEALAAPG

Organism: Klebsiella pneumoniae (NCBI:txid573)

InterPro domains:
  IPR027417 P-loop containing nucleoside triphosphate hydrolase [G3DSA:3.40.50.300] (1-90)
  IPR027417 P-loop containing nucleoside triphosphate hydrolase [SSF52540] (2-88)

Foldseek 3Di:
DDDPPPCPVQVVCQLLQNHDPVDDDDDWDDDPNDTPSPPHNVVSPDDDDDPDPPDVPVCPPLVVLLPPDDPVQDDPSSVVSSVVVVPDDD

Radius of gyration: 16.14 Å; chains: 1; bounding box: 39×39×37 Å

pLDDT: mean 76.79, std 15.57, range [48.03, 96.38]